Protein AF-A0A7V1LLY0-F1 (afdb_monomer)

Foldseek 3Di:
DCLLVVDPAFAEAEEFQDQDLPTHPPVSNVVQVVCVPPPPRYPGHDYLVCPPVPPGRHYDYDPVVVVVSVVVVVVVLVVVLVVVVVVQDDDPVCPVVCVVCVVVSVVVVVVPPLLQQLFPWDPPDPATDTHGDPPRDPSSPVNSVVVRVSCVVSVVNVVVVVVVVVVVVVPPPDD

Sequence (175 aa):
VSHVFESGHLKVGLLSNGSEPSKGNEMTVQAHKLLSRELPNFAGNVEGYDIFKGKTDIIVCDGFTGNILLKMAESVMHVILNQIRANIGKNIIKNFGAMLVKPAFRALKQSFNYEEYGGVPLLGVNGISIICHGKSSPLAIRNALKVAMQMKEKDVNKHIEQQLMIEEKINEPAS

Mean predicted aligned error: 8.66 Å

pLDDT: mean 82.64, std 13.19, range [48.34, 97.88]

Organism: Caldithrix abyssi (NCBI:txid187145)

Radius of gyration: 20.77 Å; Cα contacts (8 Å, |Δi|>4): 173; chains: 1; bounding box: 61×31×56 Å

Solvent-accessible surface area 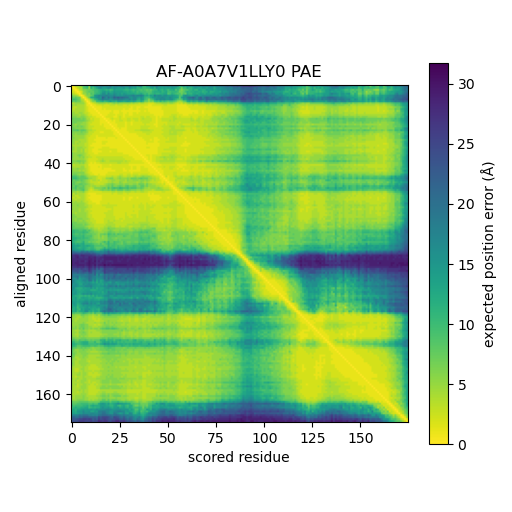(backbone atoms only — not comparable to full-atom values): 10228 Å² total; per-residue (Å²): 109,46,80,79,68,78,41,97,78,66,31,36,20,36,58,27,86,31,60,52,73,84,34,50,55,72,69,45,31,53,47,46,58,49,41,66,72,76,35,95,48,49,68,49,37,33,34,81,84,45,69,85,66,66,81,45,76,40,78,45,64,55,73,67,62,46,50,52,50,51,54,46,56,56,50,52,50,53,51,51,55,50,52,52,51,71,70,62,76,86,59,83,82,44,60,65,55,49,60,68,47,44,60,58,53,50,52,55,54,53,81,69,42,66,52,74,58,16,42,47,77,50,79,94,53,103,61,91,44,70,50,59,61,100,80,59,46,74,63,8,53,55,29,29,52,52,52,51,49,50,41,56,78,56,41,47,65,58,55,52,52,53,52,52,55,52,52,52,64,70,67,52,75,88,125

Secondary structure (DSSP, 8-state):
-HHHHT-S---EEEE-SSSSTT-S-HHHHHHHHHHHHH-TTEEEEE-TTTGGGTS-SEEE--HHHHHHHHHHHHHHHHHHHHHHHHHS-S-TTHHHHHHHHHHHHHHHHHHT-GGGT--EEE-SSSS-EEEPPTT--HHHHHHHHHHHHHHHHTTHHHHHHHHHHHHHHHHS---

InterPro domains:
  IPR003664 Fatty acid synthesis PlsX protein [PF02504] (4-158)
  IPR012281 Phospholipid biosynthesis protein, PlsX-like [MF_00019] (1-175)
  IPR012281 Phospholipid biosynthesis protein, PlsX-like [PTHR30100] (3-165)

Nearest PDB structures (foldseek):
  1u7n-assembly1_B  TM=9.130E-01  e=2.731E-11  Enterococcus faecalis
  6a1k-assembly1_B  TM=9.156E-01  e=1.869E-10  Bacillus subtilis subsp. subtilis str. 168
  1vi1-assembly2_B  TM=9.289E-01  e=4.425E-10  Bacillus subtilis
  1vi1-assembly1_A  TM=9.361E-01  e=1.366E-09  Bacillus subtilis

Structure (mmCIF, N/CA/C/O backbone):
data_AF-A0A7V1LLY0-F1
#
_entry.id   AF-A0A7V1LLY0-F1
#
loop_
_atom_site.group_PDB
_atom_site.id
_atom_site.type_symbol
_atom_site.label_atom_id
_atom_site.label_alt_id
_atom_site.label_comp_id
_atom_site.label_asym_id
_atom_site.label_entity_id
_atom_site.label_seq_id
_atom_site.pdbx_PDB_ins_code
_atom_site.Cartn_x
_atom_site.Cartn_y
_atom_site.Cartn_z
_atom_site.occupancy
_atom_site.B_iso_or_equiv
_atom_site.auth_seq_id
_atom_site.auth_comp_id
_atom_site.auth_asym_id
_atom_site.auth_atom_id
_atom_site.pdbx_PDB_model_num
ATOM 1 N N . VAL A 1 1 ? -9.082 -7.672 2.567 1.00 58.41 1 VAL A N 1
ATOM 2 C CA . VAL A 1 1 ? -7.831 -8.055 1.854 1.00 58.41 1 VAL A CA 1
ATOM 3 C C . VAL A 1 1 ? -7.528 -9.546 2.011 1.00 58.41 1 VAL A C 1
ATOM 5 O O . VAL A 1 1 ? -7.333 -10.205 1.000 1.00 58.41 1 VAL A O 1
ATOM 8 N N . SER A 1 2 ? -7.596 -10.108 3.223 1.00 62.16 2 SER A N 1
ATOM 9 C CA . SER A 1 2 ? -7.490 -11.559 3.496 1.00 62.16 2 SER A CA 1
ATOM 10 C C . SER A 1 2 ? -8.386 -12.433 2.606 1.00 62.16 2 SER A C 1
ATOM 12 O O . SER A 1 2 ? -7.914 -13.409 2.039 1.00 62.16 2 SER A O 1
ATOM 14 N N . HIS A 1 3 ? -9.645 -12.034 2.392 1.00 66.88 3 HIS A N 1
ATOM 15 C CA . HIS A 1 3 ? -10.577 -12.758 1.516 1.00 66.88 3 HIS A CA 1
ATOM 16 C C . HIS A 1 3 ? -10.094 -12.842 0.057 1.00 66.88 3 HIS A C 1
ATOM 18 O O . HIS A 1 3 ? -10.325 -13.845 -0.613 1.00 66.88 3 HIS A O 1
ATOM 24 N N . VAL A 1 4 ? -9.366 -11.828 -0.429 1.00 66.94 4 VAL A N 1
ATOM 25 C CA . VAL A 1 4 ? -8.824 -11.784 -1.798 1.00 66.94 4 VAL A CA 1
ATOM 26 C C . VAL A 1 4 ? -7.534 -12.592 -1.924 1.00 66.94 4 VAL A C 1
ATOM 28 O O . VAL A 1 4 ? -7.382 -13.309 -2.908 1.00 66.94 4 VAL A O 1
ATOM 31 N N . PHE A 1 5 ? -6.653 -12.528 -0.925 1.00 62.50 5 PHE A N 1
ATOM 32 C CA . PHE A 1 5 ? -5.316 -13.132 -0.976 1.00 62.50 5 PHE A CA 1
ATOM 33 C C . PHE A 1 5 ? -5.183 -14.479 -0.248 1.00 62.50 5 PHE A C 1
ATOM 35 O O . PHE A 1 5 ? -4.078 -15.004 -0.186 1.00 62.50 5 PHE A O 1
ATOM 42 N N . GLU A 1 6 ? -6.271 -15.034 0.302 1.00 62.25 6 GLU A N 1
ATOM 43 C CA . GLU A 1 6 ? -6.296 -16.358 0.963 1.00 62.25 6 GLU A CA 1
ATOM 44 C C . GLU A 1 6 ? -5.213 -16.526 2.045 1.00 62.25 6 GLU A C 1
ATOM 46 O O . GLU A 1 6 ? -4.710 -17.615 2.303 1.00 62.25 6 GLU A O 1
ATOM 51 N N . SER A 1 7 ? -4.864 -15.422 2.710 1.00 64.62 7 SER A N 1
ATOM 52 C CA . SER A 1 7 ? -3.875 -15.383 3.784 1.00 64.62 7 SER A CA 1
ATOM 53 C C . SER A 1 7 ? -4.539 -14.924 5.078 1.00 64.62 7 SER A C 1
ATOM 55 O O . SER A 1 7 ? -5.153 -13.853 5.133 1.00 64.62 7 SER A O 1
ATOM 57 N N . GLY A 1 8 ? -4.439 -15.765 6.111 1.00 61.56 8 GLY A N 1
ATOM 58 C CA . GLY A 1 8 ? -5.130 -15.585 7.390 1.00 61.56 8 GLY A CA 1
ATOM 59 C C . GLY A 1 8 ? -4.538 -14.502 8.297 1.00 61.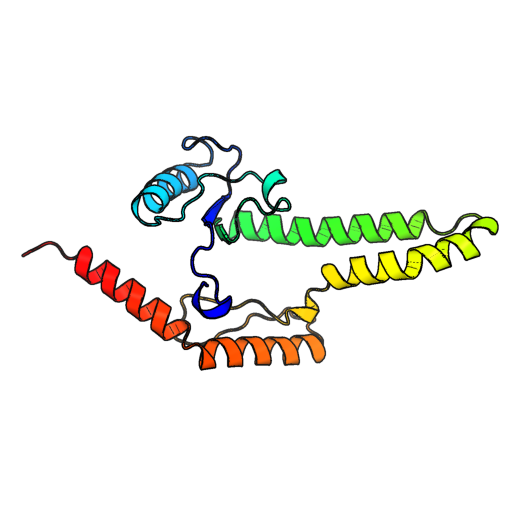56 8 GLY A C 1
ATOM 60 O O . GLY A 1 8 ? -5.228 -14.041 9.199 1.00 61.56 8 GLY A O 1
ATOM 61 N N . HIS A 1 9 ? -3.299 -14.055 8.060 1.00 75.56 9 HIS A N 1
ATOM 62 C CA . HIS A 1 9 ? -2.613 -13.090 8.929 1.00 75.56 9 HIS A CA 1
ATOM 63 C C . HIS A 1 9 ? -1.721 -12.128 8.134 1.00 75.56 9 HIS A C 1
ATOM 65 O O . HIS A 1 9 ? -0.499 -12.241 8.144 1.00 75.56 9 HIS A O 1
ATOM 71 N N . LEU A 1 10 ? -2.340 -11.165 7.449 1.00 88.44 10 LEU A N 1
ATOM 72 C CA . LEU A 1 10 ? -1.625 -10.076 6.773 1.00 88.44 10 LEU A CA 1
ATOM 73 C C . LEU A 1 10 ? -1.204 -9.014 7.793 1.00 88.44 10 LEU A C 1
ATOM 75 O O . LEU A 1 10 ? -2.054 -8.519 8.522 1.00 88.44 10 LEU A O 1
ATOM 79 N N . LYS A 1 11 ? 0.067 -8.631 7.853 1.00 92.19 11 LYS A N 1
ATOM 80 C CA . LYS A 1 11 ? 0.572 -7.577 8.743 1.00 92.19 11 LYS A CA 1
ATOM 81 C C . LYS A 1 11 ? 0.290 -6.195 8.165 1.00 92.19 11 LYS A C 1
ATOM 83 O O . LYS A 1 11 ? 0.615 -5.930 7.007 1.00 92.19 11 LYS A O 1
ATOM 88 N N . VAL A 1 12 ? -0.259 -5.306 8.989 1.00 94.50 12 VAL A N 1
ATOM 89 C CA . VAL A 1 12 ? -0.602 -3.931 8.599 1.00 94.50 12 VAL A CA 1
ATOM 90 C C . VAL A 1 12 ? 0.392 -2.957 9.220 1.00 94.50 12 VAL A C 1
ATOM 92 O O . VAL A 1 12 ? 0.541 -2.932 10.435 1.00 94.50 12 VAL A O 1
ATOM 95 N N . GLY A 1 13 ? 1.059 -2.146 8.408 1.00 95.75 13 GLY A N 1
ATOM 96 C CA . GLY A 1 13 ? 1.935 -1.062 8.850 1.00 95.75 13 GLY A CA 1
ATOM 97 C C . GLY A 1 13 ? 1.342 0.313 8.561 1.00 95.75 13 GLY A C 1
ATOM 98 O O . G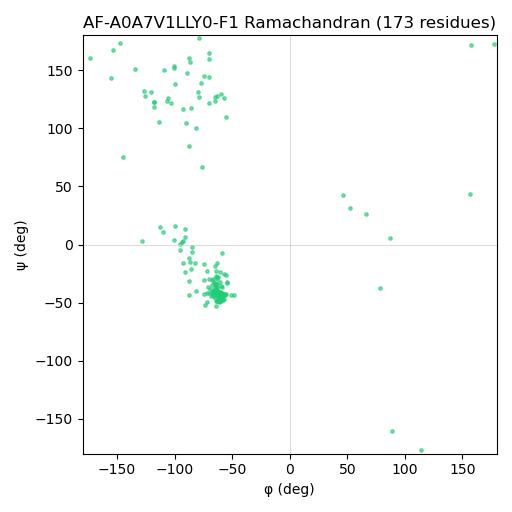LY A 1 13 ? 0.617 0.482 7.581 1.00 95.75 13 GLY A O 1
ATOM 99 N N . LEU A 1 14 ? 1.672 1.307 9.383 1.00 97.19 14 LEU A N 1
ATOM 100 C CA . LEU A 1 14 ? 1.324 2.711 9.148 1.00 97.19 14 LEU A CA 1
ATOM 101 C C . LEU A 1 14 ? 2.553 3.468 8.640 1.00 97.19 14 LEU A C 1
ATOM 103 O O . LEU A 1 14 ? 3.574 3.509 9.320 1.00 97.19 14 LEU A O 1
ATOM 107 N N . LEU A 1 15 ? 2.474 4.077 7.459 1.00 96.50 15 LEU A N 1
ATOM 108 C CA . LEU A 1 15 ? 3.586 4.844 6.903 1.00 96.50 15 LEU A CA 1
ATOM 109 C C . LEU A 1 15 ? 3.879 6.073 7.773 1.00 96.50 15 LEU A C 1
ATOM 111 O O . LEU A 1 15 ? 2.992 6.887 8.033 1.00 96.50 15 LEU A O 1
ATOM 115 N N . SER A 1 16 ? 5.135 6.220 8.187 1.00 96.19 16 SER A N 1
ATOM 116 C CA . SER A 1 16 ? 5.602 7.342 9.000 1.00 96.19 16 SER A CA 1
ATOM 117 C C . SER A 1 16 ? 7.054 7.707 8.668 1.00 96.19 16 SER A C 1
ATOM 119 O O . SER A 1 16 ? 7.730 7.034 7.889 1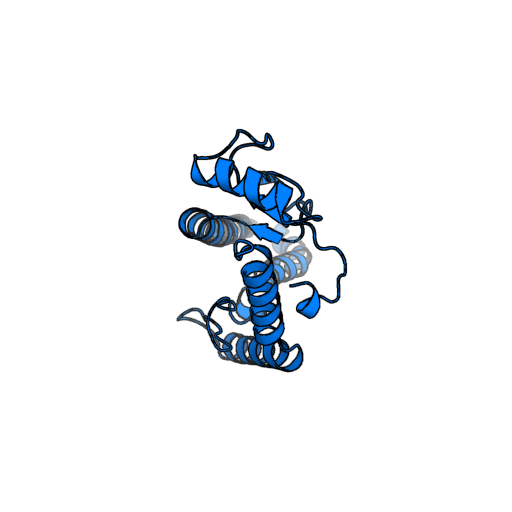.00 96.19 16 SER A O 1
ATOM 121 N N . ASN A 1 17 ? 7.543 8.799 9.255 1.00 94.25 17 ASN A N 1
ATOM 122 C CA . ASN A 1 17 ? 8.929 9.264 9.139 1.00 94.25 17 ASN A CA 1
ATOM 123 C C . ASN A 1 17 ? 9.857 8.709 10.239 1.00 94.25 17 ASN A C 1
ATOM 125 O O . ASN A 1 17 ? 10.949 9.237 10.440 1.00 94.25 17 ASN A O 1
ATOM 129 N N . GLY A 1 18 ? 9.402 7.698 10.977 1.00 94.00 18 GLY A N 1
ATOM 130 C CA . GLY A 1 18 ? 10.178 6.953 11.961 1.00 94.00 18 GLY A CA 1
ATOM 131 C C . GLY A 1 18 ? 9.370 5.772 12.495 1.00 94.00 18 GLY A C 1
ATOM 132 O O . GLY A 1 18 ? 8.146 5.736 12.352 1.00 94.00 18 GLY A O 1
ATOM 133 N N . SER A 1 19 ? 10.052 4.793 13.083 1.00 92.69 19 SER A N 1
ATOM 134 C CA . SER A 1 19 ? 9.430 3.552 13.569 1.00 92.69 19 SER A CA 1
ATOM 135 C C . SER A 1 19 ? 8.781 3.694 14.950 1.00 92.69 19 SER A C 1
ATOM 137 O O . SER A 1 19 ? 7.954 2.865 15.332 1.00 92.69 19 SER A O 1
ATOM 139 N N . GLU A 1 20 ? 9.099 4.751 15.700 1.00 96.25 20 GLU A N 1
ATOM 140 C CA . GLU A 1 20 ? 8.538 4.974 17.028 1.00 96.25 20 GLU A CA 1
ATOM 141 C C . GLU A 1 20 ? 7.067 5.445 16.962 1.00 96.25 20 GLU A C 1
ATOM 143 O O . GLU A 1 20 ? 6.719 6.239 16.083 1.00 96.25 20 GLU A O 1
ATOM 148 N N . PRO A 1 21 ? 6.198 5.049 17.918 1.00 95.69 21 PRO A N 1
ATOM 149 C CA . PRO A 1 21 ? 4.778 5.441 17.952 1.00 95.69 21 PRO A CA 1
ATOM 150 C C . PRO A 1 21 ? 4.504 6.951 17.942 1.00 95.69 21 PRO A C 1
ATOM 152 O O . PRO A 1 21 ? 3.437 7.392 17.524 1.00 95.69 21 PRO A O 1
ATOM 155 N N . SER A 1 22 ? 5.456 7.752 18.427 1.00 95.50 22 SER A N 1
ATOM 156 C CA . SER A 1 22 ? 5.360 9.214 18.501 1.00 95.50 22 SER A CA 1
ATOM 157 C C . SER A 1 22 ? 5.778 9.929 17.212 1.00 95.50 22 SER A C 1
ATOM 159 O O . SER A 1 22 ? 5.718 11.157 17.159 1.00 95.50 22 SER A O 1
ATOM 161 N N . LYS A 1 23 ? 6.225 9.195 16.186 1.00 96.62 23 LYS A N 1
ATOM 162 C CA . LYS A 1 23 ? 6.664 9.761 14.906 1.00 96.62 23 LYS A CA 1
ATOM 163 C C . LYS A 1 23 ? 5.514 9.897 13.921 1.00 96.62 23 LYS A C 1
ATOM 165 O O . LYS A 1 23 ? 4.615 9.059 13.857 1.00 96.62 23 LYS A O 1
ATOM 170 N N . GLY A 1 24 ? 5.621 10.927 13.094 1.00 94.00 24 GLY A N 1
ATOM 171 C CA . GLY A 1 24 ? 4.632 11.325 12.105 1.00 94.00 24 GLY A CA 1
ATOM 172 C C . GLY A 1 24 ? 4.031 12.685 12.440 1.00 94.00 24 GLY A C 1
ATOM 173 O O . GLY A 1 24 ? 4.443 13.359 13.385 1.00 94.00 24 GLY A O 1
ATOM 174 N N . ASN A 1 25 ? 3.064 13.107 11.632 1.00 95.12 25 ASN A N 1
ATOM 175 C CA . ASN A 1 25 ? 2.249 14.271 11.964 1.00 95.12 25 ASN A CA 1
ATOM 176 C C . ASN A 1 25 ? 1.168 13.879 12.991 1.00 95.12 25 ASN A C 1
ATOM 178 O O . ASN A 1 25 ? 1.043 12.713 13.373 1.00 95.12 25 ASN A O 1
ATOM 182 N N . GLU A 1 26 ? 0.368 14.848 13.432 1.00 96.50 26 GLU A N 1
ATOM 183 C CA . GLU A 1 26 ? -0.700 14.598 14.403 1.00 96.50 26 GLU A CA 1
ATOM 184 C C . GLU A 1 26 ? -1.672 13.500 13.940 1.00 96.50 26 GLU A C 1
ATOM 186 O O . GLU A 1 26 ? -1.989 12.600 14.715 1.00 96.50 26 GLU A O 1
ATOM 191 N N . MET A 1 27 ? -2.069 13.507 12.662 1.00 96.00 27 MET A N 1
ATOM 192 C CA . MET A 1 27 ? -2.931 12.472 12.085 1.00 96.00 27 MET A CA 1
ATOM 193 C C . MET A 1 27 ? -2.293 11.082 12.196 1.00 96.00 27 MET A C 1
ATOM 195 O O . MET A 1 27 ? -2.954 10.148 12.643 1.00 96.00 27 MET A O 1
ATOM 199 N N . THR A 1 28 ? -1.012 10.936 11.845 1.00 96.75 28 THR A N 1
ATOM 200 C CA . THR A 1 28 ? -0.279 9.667 11.945 1.00 96.75 28 THR A CA 1
ATOM 201 C C . THR A 1 28 ? -0.202 9.181 13.392 1.00 96.75 28 THR A C 1
ATOM 203 O O . THR A 1 28 ? -0.456 8.009 13.654 1.00 96.75 28 THR A O 1
ATOM 206 N N . VAL A 1 29 ? 0.091 10.066 14.350 1.00 97.31 29 VAL A N 1
ATOM 207 C CA . VAL A 1 29 ? 0.191 9.697 15.773 1.00 97.31 29 VAL A CA 1
ATOM 208 C C . VAL A 1 29 ? -1.165 9.252 16.332 1.00 97.31 29 VAL A C 1
ATOM 210 O O . VAL A 1 29 ? -1.230 8.281 17.087 1.00 97.31 29 VAL A O 1
ATOM 213 N N . GLN A 1 30 ? -2.263 9.915 15.959 1.00 97.44 30 GLN A N 1
ATOM 214 C CA . GLN A 1 30 ? -3.604 9.490 16.378 1.00 97.44 30 GLN A CA 1
ATOM 215 C C . GLN A 1 30 ? -4.028 8.185 15.692 1.00 97.44 30 GLN A C 1
ATOM 217 O O . GLN A 1 30 ? -4.536 7.281 16.357 1.00 97.44 30 GLN A O 1
ATOM 222 N N . ALA A 1 31 ? -3.751 8.041 14.393 1.00 97.31 31 ALA A N 1
ATOM 223 C CA . ALA A 1 31 ? -4.010 6.809 13.654 1.00 97.31 31 ALA A CA 1
ATOM 224 C C . ALA A 1 31 ? -3.233 5.628 14.245 1.00 97.31 31 ALA A C 1
ATOM 226 O O . ALA A 1 31 ? -3.802 4.555 14.404 1.00 97.31 31 ALA A O 1
ATOM 227 N N . HIS A 1 32 ? -1.974 5.821 14.652 1.00 97.88 32 HIS A N 1
ATOM 228 C CA . HIS A 1 32 ? -1.187 4.781 15.309 1.00 97.88 32 HIS A CA 1
ATOM 229 C C . HIS A 1 32 ? -1.885 4.258 16.569 1.00 97.88 32 HIS A C 1
ATOM 231 O O . HIS A 1 32 ? -1.996 3.046 16.747 1.00 97.88 32 HIS A O 1
ATOM 237 N N . LYS A 1 33 ? -2.388 5.156 17.428 1.00 97.06 33 LYS A N 1
ATOM 238 C CA . LYS A 1 33 ? -3.102 4.774 18.657 1.00 97.06 33 LYS A CA 1
ATOM 239 C C . LYS A 1 33 ? -4.364 3.973 18.349 1.00 97.06 33 LYS A C 1
ATOM 241 O O . LYS A 1 33 ? -4.599 2.954 18.992 1.00 97.06 33 LYS A O 1
ATOM 246 N N . LEU A 1 34 ? -5.146 4.420 17.365 1.00 95.81 34 LEU A N 1
ATOM 247 C CA . LEU A 1 34 ? -6.370 3.737 16.949 1.00 95.81 34 LEU A CA 1
ATOM 248 C C . LEU A 1 34 ? -6.059 2.350 16.372 1.00 95.81 34 LEU A C 1
ATOM 250 O O . LEU A 1 34 ? -6.581 1.354 16.854 1.00 95.81 34 LEU A O 1
ATOM 254 N N . LEU A 1 35 ? -5.151 2.265 15.398 1.00 95.94 35 LEU A N 1
ATOM 255 C CA . LEU A 1 35 ? -4.794 1.005 14.740 1.00 95.94 35 LEU A CA 1
ATOM 256 C C . LEU A 1 35 ? -4.171 0.003 15.719 1.00 95.94 35 LEU A C 1
ATOM 258 O O . LEU A 1 35 ? -4.471 -1.180 15.641 1.00 95.94 35 LEU A O 1
ATOM 262 N N . SER A 1 36 ? -3.375 0.470 16.685 1.00 95.62 36 SER A N 1
ATOM 263 C CA . SER A 1 36 ? -2.818 -0.387 17.745 1.00 95.62 36 SER A CA 1
ATOM 264 C C . SER A 1 36 ? -3.886 -1.011 18.642 1.00 95.62 36 SER A C 1
ATOM 266 O O . SER A 1 36 ? -3.649 -2.068 19.219 1.00 95.62 36 SER A O 1
ATOM 268 N N . ARG A 1 37 ? -5.041 -0.351 18.788 1.00 93.69 37 ARG A N 1
ATOM 269 C CA . ARG A 1 37 ? -6.160 -0.838 19.597 1.00 93.69 37 ARG A CA 1
ATOM 270 C C . ARG A 1 37 ? -7.093 -1.744 18.797 1.00 93.69 37 ARG A C 1
ATOM 272 O O . ARG A 1 37 ? -7.511 -2.773 19.313 1.00 93.69 37 ARG A O 1
ATOM 279 N N . GLU A 1 38 ? -7.411 -1.357 17.564 1.00 90.69 38 GLU A N 1
ATOM 280 C CA . GLU A 1 38 ? -8.454 -2.006 16.757 1.00 90.69 38 GLU A CA 1
ATOM 281 C C . GLU A 1 38 ? -7.932 -3.145 15.868 1.00 90.69 38 GLU A C 1
ATOM 283 O O . GLU A 1 38 ? -8.700 -4.026 15.488 1.00 90.69 38 GLU A O 1
ATOM 288 N N . LEU A 1 39 ? -6.641 -3.154 15.510 1.00 90.44 39 LEU A N 1
ATOM 289 C CA . LEU A 1 39 ? -6.074 -4.138 14.582 1.00 90.44 39 LEU A CA 1
ATOM 290 C C . LEU A 1 39 ? -5.071 -5.071 15.284 1.00 90.44 39 LEU A C 1
ATOM 292 O O . LEU A 1 39 ? -3.919 -4.690 15.498 1.00 90.44 39 LEU A O 1
ATOM 296 N N . PRO A 1 40 ? -5.438 -6.339 15.556 1.00 89.19 40 PRO A N 1
ATOM 297 C CA . PRO A 1 40 ? -4.548 -7.312 16.206 1.00 89.19 40 PRO A CA 1
ATOM 298 C C . PRO A 1 40 ? -3.250 -7.608 15.435 1.00 89.19 40 PRO A C 1
ATOM 300 O O . PRO A 1 40 ? -2.261 -8.063 15.999 1.00 89.19 40 PRO A O 1
ATOM 303 N N . ASN A 1 41 ? -3.265 -7.385 14.124 1.00 91.75 41 ASN A N 1
ATOM 304 C CA . ASN A 1 41 ? -2.171 -7.606 13.179 1.00 91.75 41 ASN A CA 1
ATOM 305 C C . ASN A 1 41 ? -1.412 -6.313 12.822 1.00 91.75 41 ASN A C 1
ATOM 307 O O . ASN A 1 41 ? -0.683 -6.284 11.822 1.00 91.75 41 ASN A O 1
ATOM 311 N N . PHE A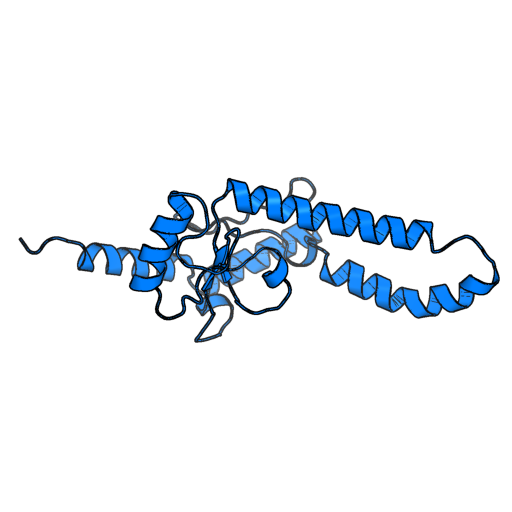 1 42 ? -1.587 -5.244 13.603 1.00 95.38 42 PHE A N 1
ATOM 312 C CA . PHE A 1 42 ? -0.849 -4.002 13.419 1.00 95.38 42 PHE A CA 1
ATOM 313 C C . PHE A 1 42 ? 0.628 -4.177 13.795 1.00 95.38 42 PHE A C 1
ATOM 315 O O . PHE A 1 42 ? 0.974 -4.546 14.913 1.00 95.38 42 PHE A O 1
ATOM 322 N N . ALA A 1 43 ? 1.513 -3.905 12.840 1.00 94.75 43 ALA A N 1
ATOM 323 C CA . ALA A 1 43 ? 2.960 -4.043 12.966 1.00 94.75 43 ALA A CA 1
ATOM 324 C C . ALA A 1 43 ? 3.661 -2.740 13.394 1.00 94.75 43 ALA A C 1
ATOM 326 O O . ALA A 1 43 ? 4.888 -2.713 13.489 1.00 94.75 43 ALA A O 1
ATOM 327 N N . GLY A 1 44 ? 2.904 -1.667 13.646 1.00 95.62 44 GLY A N 1
ATOM 328 C CA . GLY A 1 44 ? 3.441 -0.364 14.025 1.00 95.62 44 GLY A CA 1
ATOM 329 C C . GLY A 1 44 ? 3.766 0.538 12.834 1.00 95.62 44 GLY A C 1
ATOM 330 O O . GLY A 1 44 ? 3.250 0.369 11.723 1.00 95.62 44 GLY A O 1
ATOM 331 N N . ASN A 1 45 ? 4.613 1.534 13.091 1.00 96.69 45 ASN A N 1
ATOM 332 C CA . ASN A 1 45 ? 5.037 2.484 12.073 1.00 96.69 45 ASN A CA 1
ATOM 333 C C . ASN A 1 45 ? 6.085 1.862 11.141 1.00 96.69 45 ASN A C 1
ATOM 335 O O . ASN A 1 45 ? 7.002 1.167 11.579 1.00 96.69 45 ASN A O 1
ATOM 339 N N . VAL A 1 46 ? 5.956 2.150 9.849 1.00 95.06 46 VAL A N 1
ATOM 340 C CA . VAL A 1 46 ? 6.835 1.681 8.777 1.00 95.06 46 VAL A CA 1
ATOM 341 C C . VAL A 1 46 ? 7.436 2.890 8.077 1.00 95.06 46 VAL A C 1
ATOM 343 O O . VAL A 1 46 ? 6.723 3.815 7.693 1.00 95.06 46 VAL A O 1
ATOM 346 N N . GLU A 1 47 ? 8.752 2.881 7.891 1.00 93.19 47 GLU A N 1
ATOM 347 C CA . GLU A 1 47 ? 9.464 3.937 7.174 1.00 93.19 47 GLU A CA 1
ATOM 348 C C . GLU A 1 47 ? 9.517 3.668 5.665 1.00 93.19 47 GLU A C 1
ATOM 350 O O . GLU A 1 47 ? 9.412 2.528 5.207 1.00 93.19 47 GLU A O 1
ATOM 355 N N . GLY A 1 48 ? 9.774 4.714 4.872 1.00 86.00 48 GLY A N 1
ATOM 356 C CA . GLY A 1 48 ? 9.852 4.603 3.410 1.00 86.00 48 GLY A CA 1
ATOM 357 C C . GLY A 1 48 ? 10.846 3.544 2.905 1.00 86.00 48 GLY A C 1
ATOM 358 O O . GLY A 1 48 ? 10.611 2.891 1.892 1.00 86.00 48 GLY A O 1
ATOM 359 N N . TYR A 1 49 ? 11.938 3.320 3.638 1.00 82.81 49 TYR A N 1
ATOM 360 C CA . TYR A 1 49 ? 12.946 2.310 3.300 1.00 82.81 49 TYR A CA 1
ATOM 361 C C . TYR A 1 49 ? 12.477 0.861 3.530 1.00 82.81 49 TYR A C 1
ATOM 363 O O . TYR A 1 49 ? 12.996 -0.068 2.907 1.00 82.81 49 TYR A O 1
ATOM 371 N N . ASP A 1 50 ? 11.486 0.651 4.396 1.00 84.50 50 ASP A N 1
ATOM 372 C CA . ASP A 1 50 ? 10.960 -0.673 4.726 1.00 84.50 50 ASP A CA 1
ATOM 373 C C . ASP A 1 50 ? 9.861 -1.145 3.763 1.00 84.50 50 ASP A C 1
ATOM 375 O O . ASP A 1 50 ? 9.589 -2.346 3.702 1.00 84.50 50 ASP A O 1
ATOM 379 N N . ILE A 1 51 ? 9.300 -0.235 2.955 1.00 84.44 51 ILE A N 1
ATOM 380 C CA . ILE A 1 51 ? 8.232 -0.506 1.976 1.00 84.44 51 ILE A CA 1
ATOM 381 C C . ILE A 1 51 ? 8.583 -1.690 1.067 1.00 84.44 51 ILE A C 1
ATOM 383 O O . ILE A 1 51 ? 7.755 -2.561 0.819 1.00 84.44 51 ILE A O 1
ATOM 387 N N . PHE A 1 52 ? 9.828 -1.753 0.594 1.00 79.69 52 PHE A N 1
ATOM 388 C CA . PHE A 1 52 ? 10.274 -2.779 -0.356 1.00 79.69 52 PHE A CA 1
ATOM 389 C C . PHE A 1 52 ? 10.889 -4.017 0.309 1.00 79.69 52 PHE A C 1
ATOM 391 O O . PHE A 1 52 ? 11.363 -4.913 -0.386 1.00 79.69 52 PHE A O 1
ATOM 398 N N . LYS A 1 53 ? 10.915 -4.081 1.645 1.00 82.56 53 LYS A N 1
ATOM 399 C CA . LYS A 1 53 ? 11.559 -5.174 2.394 1.00 82.56 53 LYS A CA 1
ATOM 400 C C . LYS A 1 53 ? 10.610 -6.292 2.813 1.00 82.56 53 LYS A C 1
ATOM 402 O O . LYS A 1 53 ? 11.069 -7.266 3.402 1.00 82.56 53 LYS A O 1
ATOM 407 N N . GLY A 1 54 ? 9.309 -6.143 2.562 1.00 78.00 54 GLY A N 1
ATOM 408 C CA . GLY A 1 54 ? 8.305 -7.143 2.936 1.00 78.00 54 GLY A CA 1
ATOM 409 C C . GLY A 1 54 ? 8.133 -7.309 4.449 1.00 78.00 54 GLY A C 1
ATOM 410 O O . GLY A 1 54 ? 7.754 -8.380 4.910 1.00 78.00 54 GLY A O 1
ATOM 411 N N . LYS A 1 55 ? 8.434 -6.271 5.245 1.00 82.00 55 LYS A N 1
ATOM 412 C CA . LYS A 1 55 ? 8.196 -6.299 6.701 1.00 82.00 55 LYS A CA 1
ATOM 413 C C . LYS A 1 55 ? 6.701 -6.340 7.044 1.00 82.00 55 LYS A C 1
ATOM 415 O O . LYS A 1 55 ? 6.326 -6.899 8.075 1.00 82.00 55 LYS A O 1
ATOM 420 N N . THR A 1 56 ? 5.871 -5.755 6.185 1.00 90.12 56 THR A N 1
ATOM 421 C CA . THR A 1 56 ? 4.410 -5.713 6.289 1.00 90.12 56 THR A CA 1
ATOM 422 C C . THR A 1 56 ? 3.785 -6.043 4.941 1.00 90.12 56 THR A C 1
ATOM 424 O O . THR A 1 56 ? 4.371 -5.744 3.901 1.00 90.12 56 THR A O 1
ATOM 427 N N . ASP A 1 57 ? 2.585 -6.615 4.964 1.00 89.00 57 ASP A N 1
ATOM 428 C CA . ASP A 1 57 ? 1.840 -6.984 3.757 1.00 89.00 57 ASP A CA 1
ATOM 429 C C . ASP A 1 57 ? 0.977 -5.823 3.243 1.00 89.00 57 ASP A C 1
ATOM 431 O O . ASP A 1 57 ? 0.744 -5.684 2.044 1.00 89.00 57 ASP A O 1
ATOM 435 N N . ILE A 1 58 ? 0.497 -4.980 4.161 1.00 91.56 58 ILE A N 1
ATOM 436 C CA . ILE A 1 58 ? -0.345 -3.816 3.876 1.00 91.56 58 ILE A CA 1
ATOM 437 C C . ILE A 1 58 ? 0.306 -2.594 4.514 1.00 91.56 58 ILE A C 1
ATOM 439 O O . ILE A 1 58 ? 0.672 -2.634 5.686 1.00 91.56 58 ILE A O 1
ATOM 443 N N . ILE A 1 59 ? 0.422 -1.501 3.762 1.00 93.88 59 ILE A N 1
ATOM 444 C CA . ILE A 1 59 ? 0.904 -0.213 4.269 1.00 93.88 59 ILE A CA 1
ATOM 445 C C . ILE A 1 59 ? -0.216 0.810 4.116 1.00 93.88 59 ILE A C 1
ATOM 447 O O . ILE A 1 59 ? -0.721 1.029 3.016 1.00 93.88 59 ILE A O 1
ATOM 451 N N . VAL A 1 60 ? -0.604 1.426 5.228 1.00 95.19 60 VAL A N 1
ATOM 452 C CA . VAL A 1 60 ? -1.646 2.450 5.305 1.00 95.19 60 VAL A CA 1
ATOM 453 C C . VAL A 1 60 ? -0.990 3.825 5.352 1.00 95.19 60 VAL A C 1
ATOM 455 O O . VAL A 1 60 ? 0.015 4.022 6.030 1.00 95.19 60 VAL A O 1
ATOM 458 N N . CYS A 1 61 ? -1.551 4.784 4.628 1.00 95.50 61 CYS A N 1
ATOM 459 C CA . CYS A 1 61 ? -1.144 6.185 4.647 1.00 95.50 61 CYS A CA 1
ATOM 460 C C . CYS A 1 61 ? -2.332 7.068 4.253 1.00 95.50 61 CYS A C 1
ATOM 462 O O . CYS A 1 61 ? -3.341 6.567 3.753 1.00 95.50 61 CYS A O 1
ATOM 464 N N . ASP A 1 62 ? -2.219 8.377 4.468 1.00 95.19 62 ASP A N 1
ATOM 465 C CA . ASP A 1 62 ? -3.176 9.323 3.907 1.00 95.19 62 ASP A CA 1
ATOM 466 C C . ASP A 1 62 ? -3.019 9.434 2.377 1.00 95.19 62 ASP A C 1
ATOM 468 O O . ASP A 1 62 ? -1.974 9.116 1.798 1.00 95.19 62 ASP A O 1
ATOM 472 N N . GLY A 1 63 ? -4.068 9.919 1.708 1.00 92.94 63 GLY A N 1
ATOM 473 C CA . GLY A 1 63 ? -4.102 9.993 0.247 1.00 92.94 63 GLY A CA 1
ATOM 474 C C . GLY A 1 63 ? -3.057 10.932 -0.364 1.00 92.94 63 GLY A C 1
ATOM 475 O O . GLY A 1 63 ? -2.626 10.700 -1.494 1.00 92.94 63 GLY A O 1
ATOM 476 N N . PHE A 1 64 ? -2.616 11.969 0.354 1.00 94.06 64 PHE A N 1
ATOM 477 C CA . PHE A 1 64 ? -1.591 12.886 -0.142 1.00 94.06 64 PHE A CA 1
ATOM 478 C C . PHE A 1 64 ? -0.216 12.214 -0.116 1.00 94.06 64 PHE A C 1
ATOM 480 O O . PHE A 1 64 ? 0.449 12.140 -1.155 1.00 94.06 64 PHE A O 1
ATOM 487 N N . THR A 1 65 ? 0.170 11.648 1.029 1.00 93.94 65 THR A N 1
ATOM 488 C CA . THR A 1 65 ? 1.436 10.919 1.184 1.00 93.94 65 THR A CA 1
ATOM 489 C C . THR A 1 65 ? 1.498 9.715 0.243 1.00 93.94 65 THR A C 1
ATOM 491 O O . THR A 1 65 ? 2.491 9.540 -0.466 1.00 93.94 65 THR A O 1
ATOM 494 N N . GLY A 1 66 ? 0.424 8.921 0.165 1.00 91.94 66 GLY A N 1
ATOM 495 C CA . GLY A 1 66 ? 0.351 7.751 -0.712 1.00 91.94 66 GLY A CA 1
ATOM 496 C C . GLY A 1 66 ? 0.493 8.099 -2.193 1.00 91.94 66 GLY A C 1
ATOM 497 O O . GLY A 1 66 ? 1.224 7.428 -2.920 1.00 91.94 66 GLY A O 1
ATOM 498 N N . ASN A 1 67 ? -0.135 9.187 -2.644 1.00 90.81 67 ASN A N 1
ATOM 499 C CA . ASN A 1 67 ? -0.036 9.641 -4.032 1.00 90.81 67 ASN A CA 1
ATOM 500 C C . ASN A 1 67 ? 1.379 10.125 -4.389 1.00 90.81 67 ASN A C 1
ATOM 502 O O . ASN A 1 67 ? 1.877 9.825 -5.475 1.00 90.81 67 ASN A O 1
ATOM 506 N N . ILE A 1 68 ? 2.045 10.851 -3.483 1.00 92.50 68 ILE A N 1
ATOM 507 C CA . ILE A 1 68 ? 3.446 11.255 -3.674 1.00 92.50 68 ILE A CA 1
ATOM 508 C C . ILE A 1 68 ? 4.342 10.022 -3.762 1.00 92.50 68 ILE A C 1
ATOM 510 O O . ILE A 1 68 ? 5.139 9.912 -4.694 1.00 92.50 68 ILE A O 1
ATOM 514 N N . LEU A 1 69 ? 4.188 9.086 -2.824 1.00 90.50 69 LEU A N 1
ATOM 515 C CA . LEU A 1 69 ? 4.971 7.857 -2.773 1.00 90.50 69 LEU A CA 1
ATOM 516 C C . LEU A 1 69 ? 4.804 7.020 -4.048 1.00 90.50 69 LEU A C 1
ATOM 518 O O . LEU A 1 69 ? 5.800 6.585 -4.627 1.00 90.50 69 LEU A O 1
ATOM 522 N N . LEU A 1 70 ? 3.566 6.830 -4.513 1.00 86.06 70 LEU A N 1
ATOM 523 C CA . LEU A 1 70 ? 3.273 6.061 -5.722 1.00 86.06 70 LEU A CA 1
ATOM 524 C C . LEU A 1 70 ? 3.930 6.695 -6.956 1.00 86.06 70 LEU A C 1
ATOM 526 O O . LEU A 1 70 ? 4.674 6.030 -7.675 1.00 86.06 70 LEU A O 1
ATOM 530 N N . LYS A 1 71 ? 3.747 8.006 -7.150 1.00 85.81 71 LYS A N 1
ATOM 531 C CA . LYS A 1 71 ? 4.354 8.738 -8.274 1.00 85.81 71 LYS A CA 1
ATOM 532 C C . LYS A 1 71 ? 5.876 8.765 -8.209 1.00 85.81 71 LYS A C 1
ATOM 534 O O . LYS A 1 71 ? 6.540 8.745 -9.248 1.00 85.81 71 LYS A O 1
ATOM 539 N N . MET A 1 72 ? 6.445 8.814 -7.006 1.00 87.94 72 MET A N 1
ATOM 540 C CA . MET A 1 72 ? 7.884 8.691 -6.809 1.00 87.94 72 MET A CA 1
ATOM 541 C C . MET A 1 72 ? 8.367 7.305 -7.244 1.00 87.94 72 MET A C 1
ATOM 543 O O . MET A 1 72 ? 9.321 7.227 -8.015 1.00 87.94 72 MET A O 1
ATOM 547 N N . ALA A 1 73 ? 7.709 6.227 -6.805 1.00 83.12 73 ALA A N 1
ATOM 548 C CA . ALA A 1 73 ? 8.065 4.860 -7.182 1.00 83.12 73 ALA A CA 1
ATOM 549 C C . ALA A 1 73 ? 8.015 4.655 -8.709 1.00 83.12 73 ALA A C 1
ATOM 551 O O . ALA A 1 73 ? 8.963 4.129 -9.297 1.00 83.12 73 ALA A O 1
ATOM 552 N N . GLU A 1 74 ? 6.965 5.158 -9.363 1.00 77.75 74 GLU A N 1
ATOM 553 C CA . GLU A 1 74 ? 6.835 5.164 -10.826 1.00 77.75 74 GLU A CA 1
ATOM 554 C C . GLU A 1 74 ? 7.979 5.946 -11.499 1.00 77.75 74 GLU A C 1
ATOM 556 O O . GLU A 1 74 ? 8.645 5.449 -12.413 1.00 77.75 74 GLU A O 1
ATOM 561 N N . SER A 1 75 ? 8.263 7.161 -11.021 1.00 82.44 75 SER A N 1
ATOM 562 C CA . SER A 1 75 ? 9.286 8.043 -11.602 1.00 82.44 75 SER A CA 1
ATOM 563 C C . SER A 1 75 ? 10.702 7.487 -11.447 1.00 82.44 75 SER A C 1
ATOM 565 O O . SER A 1 75 ? 11.483 7.495 -12.401 1.00 82.44 75 SER A O 1
ATOM 567 N N . VAL A 1 76 ? 11.040 6.966 -10.264 1.00 84.44 76 VAL A N 1
ATOM 568 C CA . VAL A 1 76 ? 12.355 6.372 -9.977 1.00 84.44 76 VAL A CA 1
ATOM 569 C C . VAL A 1 76 ? 12.615 5.183 -10.897 1.00 84.44 76 VAL A C 1
ATOM 571 O O . VAL A 1 76 ? 13.712 5.063 -11.445 1.00 84.44 76 VAL A O 1
ATOM 574 N N . MET A 1 77 ? 11.603 4.348 -11.148 1.00 76.12 77 MET A N 1
ATOM 575 C CA . MET A 1 77 ? 11.727 3.231 -12.082 1.00 76.12 77 MET A CA 1
ATOM 576 C C . MET A 1 77 ? 12.065 3.707 -13.498 1.00 76.12 77 MET A C 1
ATOM 578 O O . MET A 1 77 ? 12.983 3.184 -14.135 1.00 76.12 77 MET A O 1
ATOM 582 N N . HIS A 1 78 ? 11.378 4.744 -13.985 1.00 78.12 78 HIS A N 1
ATOM 583 C CA . HIS A 1 78 ? 11.685 5.341 -15.283 1.00 78.12 78 HIS A CA 1
ATOM 584 C C . HIS A 1 78 ? 13.124 5.868 -15.356 1.00 78.12 78 HIS A C 1
ATOM 586 O O . HIS A 1 78 ? 13.812 5.607 -16.346 1.00 78.12 78 HIS A O 1
ATOM 592 N N . VAL A 1 79 ? 13.602 6.552 -14.311 1.00 83.12 79 VAL A N 1
ATOM 593 C CA . VAL A 1 79 ? 14.980 7.063 -14.239 1.00 83.12 79 VAL A CA 1
ATOM 594 C C . VAL A 1 79 ? 15.996 5.920 -14.269 1.00 83.12 79 VAL A C 1
ATOM 596 O O . VAL A 1 79 ? 16.917 5.957 -15.086 1.00 83.12 79 VAL A O 1
ATOM 599 N N . ILE A 1 80 ? 15.812 4.876 -13.455 1.00 81.38 80 ILE A N 1
ATOM 600 C CA . ILE A 1 80 ? 16.718 3.717 -13.404 1.00 81.38 80 ILE A CA 1
ATOM 601 C C . ILE A 1 80 ? 16.778 3.015 -14.765 1.00 81.38 80 ILE A C 1
ATOM 603 O O . ILE A 1 80 ? 17.866 2.774 -15.291 1.00 81.38 80 ILE A O 1
ATOM 607 N N . LEU A 1 81 ? 15.626 2.725 -15.379 1.00 75.94 81 LEU A N 1
ATOM 608 C CA . LEU A 1 81 ? 15.574 2.055 -16.682 1.00 75.94 81 LEU A CA 1
ATOM 609 C C . LEU A 1 81 ? 16.224 2.899 -17.786 1.00 75.94 81 LEU A C 1
ATOM 611 O O . LEU A 1 81 ? 16.920 2.350 -18.643 1.00 75.94 81 LEU A O 1
ATOM 615 N N . ASN A 1 82 ? 16.021 4.218 -17.770 1.00 79.50 82 ASN A N 1
ATOM 616 C CA . ASN A 1 82 ? 16.647 5.127 -18.727 1.00 79.50 82 ASN A CA 1
ATOM 617 C C . ASN A 1 82 ? 18.162 5.204 -18.520 1.00 79.50 82 ASN 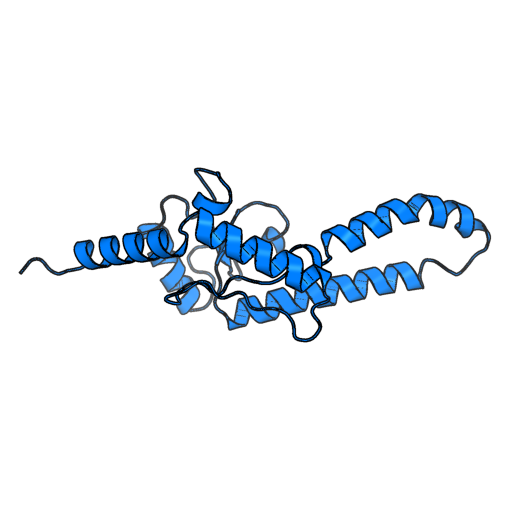A C 1
ATOM 619 O O . ASN A 1 82 ? 18.907 5.137 -19.496 1.00 79.50 82 ASN A O 1
ATOM 623 N N . GLN A 1 83 ? 18.625 5.257 -17.271 1.00 79.12 83 GLN A N 1
ATOM 624 C CA . GLN A 1 83 ? 20.049 5.300 -16.955 1.00 79.12 83 GLN A CA 1
ATOM 625 C C . GLN A 1 83 ? 20.754 3.995 -17.332 1.00 79.12 83 GLN A C 1
ATOM 627 O O . GLN A 1 83 ? 21.852 4.023 -17.890 1.00 79.12 83 GLN A O 1
ATOM 632 N N . ILE A 1 84 ? 20.114 2.843 -17.109 1.00 75.06 84 ILE A N 1
ATOM 633 C CA . ILE A 1 84 ? 20.627 1.552 -17.576 1.00 75.06 84 ILE A CA 1
ATOM 634 C C . ILE A 1 84 ? 20.747 1.560 -19.105 1.00 75.06 84 ILE A C 1
ATOM 636 O O . ILE A 1 84 ? 21.811 1.236 -19.628 1.00 75.06 84 ILE A O 1
ATOM 640 N N . ARG A 1 85 ? 19.712 2.000 -19.836 1.00 70.25 85 ARG A N 1
ATOM 641 C CA . ARG A 1 85 ? 19.771 2.104 -21.306 1.00 70.25 85 ARG A CA 1
ATOM 642 C C . ARG A 1 85 ? 20.863 3.056 -21.789 1.00 70.25 85 ARG A C 1
ATOM 644 O O . ARG A 1 85 ? 21.575 2.707 -22.717 1.00 70.25 85 ARG A O 1
ATOM 651 N N . ALA A 1 86 ? 21.035 4.212 -21.152 1.00 71.62 86 ALA A N 1
ATOM 652 C CA . ALA A 1 86 ? 22.064 5.183 -21.525 1.00 71.62 86 ALA A CA 1
ATOM 653 C C . ALA A 1 86 ? 23.497 4.637 -21.345 1.00 71.62 86 ALA A C 1
ATOM 655 O O . ALA A 1 86 ? 24.409 5.019 -22.079 1.00 71.62 86 ALA A O 1
ATOM 656 N N . ASN A 1 87 ? 23.700 3.722 -20.391 1.00 66.69 87 ASN A N 1
ATOM 657 C CA . ASN A 1 87 ? 24.995 3.087 -20.120 1.00 66.69 87 ASN A CA 1
ATOM 658 C C . ASN A 1 87 ? 25.200 1.753 -20.875 1.00 66.69 87 ASN A C 1
ATOM 660 O O . ASN A 1 87 ? 26.336 1.275 -21.028 1.00 66.69 87 ASN A O 1
ATOM 664 N N . ILE A 1 88 ? 24.120 1.163 -21.399 1.00 63.22 88 ILE A N 1
ATOM 665 C CA . ILE A 1 88 ? 24.139 0.068 -22.374 1.00 63.22 88 ILE A CA 1
ATOM 666 C C . ILE A 1 88 ? 24.215 0.687 -23.778 1.00 63.22 88 ILE A C 1
ATOM 668 O O . ILE A 1 88 ? 23.203 0.875 -24.441 1.00 63.22 88 ILE A O 1
ATOM 672 N N . GLY A 1 89 ? 25.422 1.018 -24.250 1.00 59.38 89 GLY A N 1
ATOM 673 C CA . GLY A 1 89 ? 25.576 1.473 -25.642 1.00 59.38 89 GLY A CA 1
ATOM 674 C C . GLY A 1 89 ? 26.790 2.332 -25.984 1.00 59.38 89 GLY A C 1
ATOM 675 O O . GLY A 1 89 ? 26.634 3.301 -26.716 1.00 59.38 89 GLY A O 1
ATOM 676 N N . LYS A 1 90 ? 27.997 2.009 -25.496 1.00 56.69 90 LYS A N 1
ATOM 677 C CA . LYS A 1 90 ? 29.217 2.742 -25.908 1.00 56.69 90 LYS A CA 1
ATOM 678 C C . LYS A 1 90 ? 30.398 1.892 -26.399 1.00 56.69 90 LYS A C 1
ATOM 680 O O . LYS A 1 90 ? 31.425 2.477 -26.689 1.00 56.69 90 LYS A O 1
ATOM 685 N N . ASN A 1 91 ? 30.295 0.560 -26.513 1.00 53.81 91 ASN A N 1
ATOM 686 C CA . ASN A 1 91 ? 31.383 -0.264 -27.077 1.00 53.81 91 ASN A CA 1
ATOM 687 C C . ASN A 1 91 ? 30.902 -1.601 -27.669 1.00 53.81 91 ASN A C 1
ATOM 689 O O . ASN A 1 91 ? 30.039 -2.265 -27.098 1.00 53.81 91 ASN A O 1
ATOM 693 N N . ILE A 1 92 ? 31.531 -2.019 -28.774 1.00 52.34 92 ILE A N 1
ATOM 694 C CA . ILE A 1 92 ? 31.207 -3.204 -29.599 1.00 52.34 92 ILE A CA 1
ATOM 695 C C . ILE A 1 92 ? 31.357 -4.534 -28.822 1.00 52.34 92 ILE A C 1
ATOM 697 O O . ILE A 1 92 ? 30.596 -5.473 -29.046 1.00 52.34 92 ILE A O 1
ATOM 701 N N . ILE A 1 93 ? 32.237 -4.584 -27.813 1.00 55.28 93 ILE A N 1
ATOM 702 C CA . ILE A 1 93 ? 32.434 -5.740 -26.910 1.00 55.28 93 ILE A CA 1
ATOM 703 C C . ILE A 1 93 ? 31.179 -6.035 -2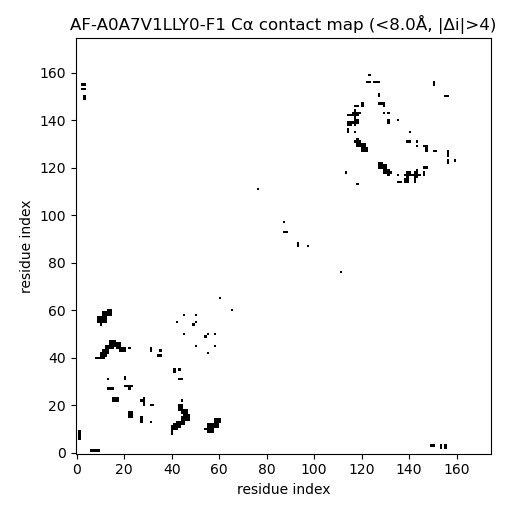6.050 1.00 55.28 93 ILE A C 1
ATOM 705 O O . ILE A 1 93 ? 30.995 -7.147 -25.559 1.00 55.28 93 ILE A O 1
ATOM 709 N N . LYS A 1 94 ? 30.252 -5.074 -25.898 1.00 54.88 94 LYS A N 1
ATOM 710 C CA . LYS A 1 94 ? 29.041 -5.231 -25.074 1.00 54.88 94 LYS A CA 1
ATOM 711 C C . LYS A 1 94 ? 27.852 -5.893 -25.781 1.00 54.88 94 LYS A C 1
ATOM 713 O O . LYS A 1 94 ? 26.893 -6.190 -25.084 1.00 54.88 94 LYS A O 1
ATOM 718 N N . ASN A 1 9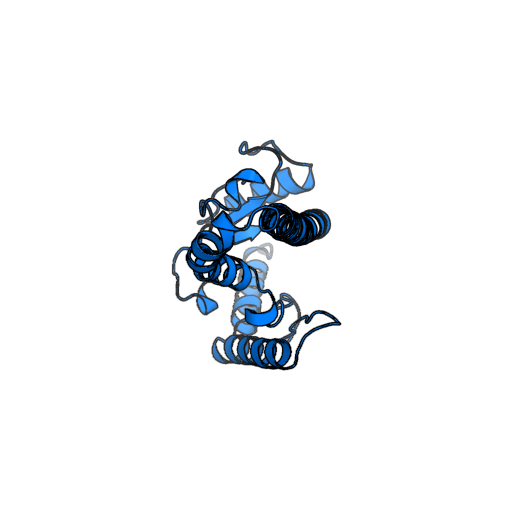5 ? 27.867 -6.179 -27.088 1.00 55.88 95 ASN A N 1
ATOM 719 C CA . ASN A 1 95 ? 26.694 -6.780 -27.758 1.00 55.88 95 ASN A CA 1
ATOM 720 C C . ASN A 1 95 ? 26.377 -8.209 -27.274 1.00 55.88 95 ASN A C 1
ATOM 722 O O . ASN A 1 95 ? 25.206 -8.561 -27.138 1.00 55.88 95 ASN A O 1
ATOM 726 N N . PHE A 1 96 ? 27.397 -8.996 -26.918 1.00 59.59 96 PHE A N 1
ATOM 727 C CA . PHE A 1 96 ? 27.201 -10.318 -26.310 1.00 59.59 96 PHE A CA 1
ATOM 728 C C . PHE A 1 96 ? 26.755 -10.202 -24.841 1.00 59.59 96 PHE A C 1
ATOM 730 O O . PHE A 1 96 ? 25.802 -10.851 -24.417 1.00 59.59 96 PHE A O 1
ATOM 737 N N . GLY A 1 97 ? 27.370 -9.289 -24.077 1.00 64.44 97 GLY A N 1
ATOM 738 C CA . GLY A 1 97 ? 26.985 -9.012 -22.689 1.00 64.44 97 GLY A CA 1
ATOM 739 C C . GLY A 1 97 ? 25.561 -8.459 -22.559 1.00 64.44 97 GLY A C 1
ATOM 740 O O . GLY A 1 97 ? 24.802 -8.910 -21.710 1.00 64.44 97 GLY A O 1
ATOM 741 N N . ALA A 1 98 ? 25.159 -7.546 -23.445 1.00 64.50 98 ALA A N 1
ATOM 742 C CA . ALA A 1 98 ? 23.813 -6.985 -23.512 1.00 64.50 98 ALA A CA 1
ATOM 743 C C . ALA A 1 98 ? 22.765 -8.053 -23.848 1.00 64.50 98 ALA A C 1
ATOM 745 O O . ALA A 1 98 ? 21.667 -8.014 -23.298 1.00 64.50 98 ALA A O 1
ATOM 746 N N . MET A 1 99 ? 23.098 -9.029 -24.699 1.00 66.81 99 MET A N 1
ATOM 747 C CA . MET A 1 99 ? 22.224 -10.169 -24.982 1.00 66.81 99 MET A CA 1
ATOM 748 C C . MET A 1 99 ? 22.016 -11.056 -23.744 1.00 66.81 99 MET A C 1
ATOM 750 O O . MET A 1 99 ? 20.892 -11.501 -23.521 1.00 66.81 99 MET A O 1
ATOM 754 N N . LEU A 1 100 ? 23.042 -11.234 -22.903 1.00 69.06 100 LEU A N 1
ATOM 755 C CA . LEU A 1 100 ? 22.950 -11.995 -21.650 1.00 69.06 100 LEU A CA 1
ATOM 756 C C . LEU A 1 100 ? 22.130 -11.282 -20.562 1.00 69.06 100 LEU A C 1
ATOM 758 O O . LEU A 1 100 ? 21.390 -11.941 -19.838 1.00 69.06 100 LEU A O 1
ATOM 762 N N . VAL A 1 101 ? 22.201 -9.948 -20.455 1.00 71.06 101 VAL A N 1
ATOM 763 C CA . VAL A 1 101 ? 21.393 -9.187 -19.473 1.00 71.06 101 VAL A CA 1
ATOM 764 C C . VAL A 1 101 ? 20.000 -8.795 -19.976 1.00 71.06 101 VAL A C 1
ATOM 766 O O . VAL A 1 101 ? 19.148 -8.396 -19.181 1.00 71.06 101 VAL A O 1
ATOM 769 N N . LYS A 1 102 ? 19.715 -8.933 -21.277 1.00 72.62 102 LYS A N 1
ATOM 770 C CA . LYS A 1 102 ? 18.406 -8.607 -21.869 1.00 72.62 102 LYS A CA 1
ATOM 771 C C . LYS A 1 102 ? 17.230 -9.360 -21.218 1.00 72.62 102 LYS A C 1
ATOM 773 O O . LYS A 1 102 ? 16.214 -8.705 -20.975 1.00 72.62 102 LYS A O 1
ATOM 778 N N . PRO A 1 103 ? 17.316 -10.669 -20.898 1.00 74.44 103 PRO A N 1
ATOM 779 C CA . PRO A 1 103 ? 16.258 -11.378 -20.176 1.00 74.44 103 PRO A CA 1
ATOM 780 C C . PRO A 1 103 ? 16.028 -10.816 -18.770 1.00 74.44 103 PRO A C 1
ATOM 782 O O . PRO A 1 103 ? 14.883 -10.569 -18.406 1.00 74.44 103 PRO A O 1
ATOM 785 N N . ALA A 1 104 ? 17.100 -10.526 -18.022 1.00 71.38 104 ALA A N 1
ATOM 786 C CA . ALA A 1 104 ? 17.010 -9.936 -16.685 1.00 71.38 104 ALA A CA 1
ATOM 787 C C . ALA A 1 104 ? 16.372 -8.538 -16.724 1.00 71.38 104 ALA A C 1
ATOM 789 O O . ALA A 1 104 ? 15.488 -8.229 -15.930 1.00 71.38 104 ALA A O 1
ATOM 790 N N . PHE A 1 105 ? 16.739 -7.711 -17.706 1.00 71.19 105 PHE A N 1
ATOM 791 C CA . PHE A 1 105 ? 16.136 -6.391 -17.898 1.00 71.19 105 PHE A CA 1
ATOM 792 C C . PHE A 1 105 ? 14.663 -6.473 -18.325 1.00 71.19 105 PHE A C 1
ATOM 794 O O . PHE A 1 105 ? 13.851 -5.634 -17.936 1.00 71.19 105 PHE A O 1
ATOM 801 N N . ARG A 1 106 ? 14.296 -7.490 -19.118 1.00 74.44 106 ARG A N 1
ATOM 802 C CA . ARG A 1 106 ? 12.903 -7.746 -19.502 1.00 74.44 106 ARG A CA 1
ATOM 803 C C . ARG A 1 106 ? 12.070 -8.192 -18.302 1.00 74.44 106 ARG A C 1
ATOM 805 O O . ARG A 1 106 ? 10.984 -7.655 -18.128 1.00 74.44 106 ARG A O 1
ATOM 812 N N . ALA A 1 107 ? 12.596 -9.098 -17.479 1.00 71.12 107 ALA A N 1
ATOM 813 C CA . ALA A 1 107 ? 11.958 -9.540 -16.241 1.00 71.12 107 ALA A CA 1
ATOM 814 C C . ALA A 1 107 ? 11.768 -8.373 -15.261 1.00 71.12 107 ALA A C 1
ATOM 816 O O . ALA A 1 107 ? 10.668 -8.181 -14.757 1.00 71.12 107 ALA A O 1
ATOM 817 N N . LEU A 1 108 ? 12.792 -7.527 -15.092 1.00 70.00 108 LEU A N 1
ATOM 818 C CA . LEU A 1 108 ? 12.704 -6.317 -14.273 1.00 70.00 108 LEU A CA 1
ATOM 819 C C . LEU A 1 108 ? 11.635 -5.357 -14.804 1.00 70.00 108 LEU A C 1
ATOM 821 O O . LEU A 1 108 ? 10.787 -4.888 -14.062 1.00 70.00 108 LEU A O 1
ATOM 825 N N . LYS A 1 109 ? 11.621 -5.076 -16.112 1.00 69.62 109 LYS A N 1
ATOM 826 C CA . LYS A 1 109 ? 10.584 -4.217 -16.700 1.00 69.62 109 LYS A CA 1
ATOM 827 C C . LYS A 1 109 ? 9.180 -4.800 -16.490 1.00 69.62 109 LYS A C 1
ATOM 829 O O . LYS A 1 109 ? 8.235 -4.038 -16.320 1.00 69.62 109 LYS A O 1
ATOM 834 N N . GLN A 1 110 ? 9.051 -6.125 -16.529 1.00 70.44 110 GLN A N 1
ATOM 835 C CA . GLN A 1 110 ? 7.778 -6.810 -16.353 1.00 70.44 110 GLN A CA 1
ATOM 836 C C . GLN A 1 110 ? 7.282 -6.744 -14.904 1.00 70.44 110 GLN A C 1
ATOM 838 O O . GLN A 1 110 ? 6.124 -6.407 -14.699 1.00 70.44 110 GLN A O 1
ATOM 843 N N . SER A 1 111 ? 8.157 -6.920 -13.906 1.00 66.06 111 SER A N 1
ATOM 844 C CA . SER A 1 111 ? 7.784 -6.810 -12.486 1.00 66.06 111 SER A CA 1
ATOM 845 C C . SER A 1 111 ? 7.294 -5.417 -12.069 1.00 66.06 111 SER A C 1
ATOM 847 O O . SER A 1 111 ? 6.683 -5.276 -11.017 1.00 66.06 111 SER A O 1
ATOM 849 N N . PHE A 1 112 ? 7.552 -4.389 -12.884 1.00 64.88 112 PHE A N 1
ATOM 850 C CA . PHE A 1 112 ? 7.069 -3.018 -12.676 1.00 64.88 112 PHE A CA 1
ATOM 851 C C . PHE A 1 112 ? 6.003 -2.589 -13.694 1.00 64.88 112 PHE A C 1
ATOM 853 O O . PHE A 1 112 ? 5.679 -1.404 -13.791 1.00 64.88 112 PHE A O 1
ATOM 860 N N . ASN A 1 113 ? 5.465 -3.519 -14.487 1.00 66.00 113 ASN A N 1
ATOM 861 C CA . ASN A 1 113 ? 4.440 -3.194 -15.466 1.00 66.00 113 ASN A CA 1
ATOM 862 C C . ASN A 1 113 ? 3.058 -3.109 -14.804 1.00 66.00 113 ASN A C 1
ATOM 864 O O . ASN A 1 113 ? 2.384 -4.115 -14.594 1.00 66.00 113 ASN A O 1
ATOM 868 N N . TYR A 1 114 ? 2.610 -1.882 -14.540 1.00 58.72 114 TYR A N 1
ATOM 869 C CA . TYR A 1 114 ? 1.286 -1.587 -13.984 1.00 58.72 114 TYR A CA 1
ATOM 870 C C . TYR A 1 114 ? 0.123 -2.143 -14.831 1.00 58.72 114 TYR A C 1
ATOM 872 O O . TYR A 1 114 ? -0.946 -2.431 -14.293 1.00 58.72 114 TYR A O 1
ATOM 880 N N . GLU A 1 115 ? 0.318 -2.351 -16.143 1.00 61.12 115 GLU A N 1
ATOM 881 C CA . GLU A 1 115 ? -0.711 -2.933 -17.017 1.00 61.12 115 GLU A CA 1
ATOM 882 C C . GLU A 1 115 ? -1.071 -4.379 -16.630 1.00 61.12 115 GLU A C 1
ATOM 884 O O . GLU A 1 115 ? -2.173 -4.844 -16.937 1.00 61.12 115 GLU A O 1
ATOM 889 N N . GLU A 1 116 ? -0.182 -5.095 -15.931 1.00 63.22 116 GLU A N 1
ATOM 890 C CA . GLU A 1 116 ? -0.454 -6.459 -15.460 1.00 63.22 116 GLU A CA 1
ATOM 891 C C . GLU A 1 116 ? -1.503 -6.496 -14.341 1.00 63.22 116 GLU A C 1
ATOM 893 O O . GLU A 1 116 ? -2.290 -7.439 -14.282 1.00 63.22 116 GLU A O 1
ATOM 898 N N . TYR A 1 117 ? -1.599 -5.436 -13.536 1.00 64.88 117 TYR A N 1
ATOM 899 C CA . TYR A 1 117 ? -2.619 -5.301 -12.491 1.00 64.88 117 TYR A CA 1
ATOM 900 C C . TYR A 1 117 ? -3.937 -4.711 -13.023 1.00 64.88 117 TYR A C 1
ATOM 902 O O . TYR A 1 117 ? -4.997 -4.922 -12.439 1.00 64.88 117 TYR A O 1
ATOM 910 N N . GLY A 1 118 ? -3.902 -4.019 -14.168 1.00 67.19 118 GLY A N 1
ATOM 911 C CA . GLY A 1 118 ? -5.075 -3.553 -14.917 1.00 67.19 118 GLY A CA 1
ATOM 912 C C . GLY A 1 118 ? -5.762 -2.295 -14.378 1.00 67.19 118 GLY A C 1
ATOM 913 O O . GLY A 1 118 ? -6.166 -1.440 -15.167 1.00 67.19 118 GLY A O 1
ATOM 914 N N . GLY A 1 119 ? -5.846 -2.144 -13.056 1.00 81.75 119 GLY A N 1
ATOM 915 C CA . GLY A 1 119 ? -6.407 -0.977 -12.375 1.00 81.75 119 GLY A CA 1
ATOM 916 C C . GLY A 1 119 ? -6.406 -1.143 -10.855 1.00 81.75 119 GLY A C 1
ATOM 917 O O . GLY A 1 119 ? -6.089 -2.214 -10.341 1.00 81.75 119 GLY A O 1
ATOM 918 N N . VAL A 1 120 ? -6.758 -0.079 -10.133 1.00 87.56 120 VAL A N 1
ATOM 919 C CA . VAL A 1 120 ? -6.793 -0.068 -8.662 1.00 87.56 120 VAL A CA 1
ATOM 920 C C . VAL A 1 120 ? -8.245 -0.100 -8.176 1.00 87.56 120 VAL A C 1
ATOM 922 O O . VAL A 1 120 ? -9.032 0.756 -8.589 1.00 87.56 120 VAL A O 1
ATOM 925 N N . PRO A 1 121 ? -8.628 -1.047 -7.303 1.00 90.75 121 PRO A N 1
ATOM 926 C CA . PRO A 1 121 ? -9.936 -1.032 -6.657 1.00 90.75 121 PRO A CA 1
ATOM 927 C C . PRO A 1 121 ? -10.166 0.232 -5.823 1.00 90.75 121 PRO A C 1
ATOM 929 O O . PRO A 1 121 ? -9.360 0.561 -4.954 1.00 90.75 121 PRO A O 1
ATOM 932 N N . LEU A 1 122 ? -11.298 0.901 -6.039 1.00 92.44 122 LEU A N 1
ATOM 933 C CA . LEU A 1 122 ? -11.794 1.950 -5.154 1.00 92.44 122 LEU A CA 1
ATOM 934 C C . LEU A 1 122 ? -12.692 1.309 -4.092 1.00 92.44 122 LEU A C 1
ATOM 936 O O . LEU A 1 122 ? -13.819 0.908 -4.379 1.00 92.44 122 LEU A O 1
ATOM 940 N N . LEU A 1 123 ? -12.167 1.186 -2.874 1.00 92.12 123 LEU A N 1
ATOM 941 C CA . LEU A 1 123 ? -12.886 0.630 -1.727 1.00 92.12 123 LEU A CA 1
ATOM 942 C C . LEU A 1 123 ? -13.699 1.714 -1.005 1.00 92.12 123 LEU A C 1
ATOM 944 O O . LEU A 1 123 ? -13.380 2.897 -1.096 1.00 92.12 123 LEU A O 1
ATOM 948 N N . GLY A 1 124 ? -14.734 1.300 -0.269 1.00 89.44 124 GLY A N 1
ATOM 949 C CA . GLY A 1 124 ? -15.589 2.206 0.515 1.00 89.44 124 GLY A CA 1
ATOM 950 C C . GLY A 1 124 ? -16.764 2.818 -0.256 1.00 89.44 124 GLY A C 1
ATOM 951 O O . GLY A 1 124 ? -17.481 3.650 0.287 1.00 89.44 124 GLY A O 1
ATOM 952 N N . VAL A 1 125 ? -16.992 2.402 -1.505 1.00 93.12 125 VAL A N 1
ATOM 953 C CA . VAL A 1 125 ? -18.192 2.753 -2.281 1.00 93.12 125 VAL A CA 1
ATOM 954 C C . VAL A 1 125 ? -19.196 1.596 -2.268 1.00 93.12 125 VAL A C 1
ATOM 956 O O . VAL A 1 125 ? -18.803 0.432 -2.187 1.00 93.12 125 VAL A O 1
ATOM 959 N N . ASN A 1 126 ? -20.495 1.891 -2.389 1.00 91.69 126 ASN A N 1
ATOM 960 C CA . ASN A 1 126 ? -21.552 0.873 -2.456 1.00 91.69 126 ASN A CA 1
ATOM 961 C C . ASN A 1 126 ? -21.609 0.202 -3.845 1.00 91.69 126 ASN A C 1
ATOM 963 O O . ASN A 1 126 ? -22.531 0.412 -4.632 1.00 91.69 126 ASN A O 1
ATOM 967 N N . GLY A 1 127 ? -20.562 -0.546 -4.189 1.00 92.19 127 GLY A N 1
ATOM 968 C CA . GLY A 1 127 ? -20.404 -1.172 -5.500 1.00 92.19 127 GLY A CA 1
ATOM 969 C C . GLY A 1 127 ? -18.948 -1.494 -5.824 1.00 92.19 127 GLY A C 1
ATOM 970 O O . GLY A 1 127 ? -18.038 -1.146 -5.076 1.00 92.19 127 GLY A O 1
ATOM 971 N N . ILE A 1 128 ? -18.710 -2.224 -6.910 1.00 94.31 128 ILE A N 1
ATOM 972 C CA . ILE A 1 128 ? -17.346 -2.547 -7.346 1.00 94.31 128 ILE A CA 1
ATOM 973 C C . ILE A 1 128 ? -16.915 -1.473 -8.335 1.00 94.31 128 ILE A C 1
ATOM 975 O O . ILE A 1 128 ? -17.512 -1.336 -9.400 1.00 94.31 128 ILE A O 1
ATOM 979 N N . SER A 1 129 ? -15.880 -0.718 -7.978 1.00 94.75 129 SER A N 1
ATOM 980 C CA . SER A 1 129 ? -15.311 0.332 -8.821 1.00 94.75 129 SER A CA 1
ATOM 981 C C . SER A 1 129 ? -13.814 0.105 -8.992 1.00 94.75 129 SER A C 1
ATOM 983 O O . SER A 1 129 ? -13.095 -0.069 -8.009 1.00 94.75 129 SER A O 1
ATOM 985 N N . ILE A 1 130 ? -13.347 0.084 -10.242 1.00 93.38 130 ILE A N 1
ATOM 986 C CA . ILE A 1 130 ? -11.932 -0.086 -10.589 1.00 93.38 130 ILE A CA 1
ATOM 987 C C . ILE A 1 130 ? -11.456 1.163 -11.328 1.00 93.38 130 ILE A C 1
ATOM 989 O O . ILE A 1 130 ? -11.943 1.480 -12.414 1.00 93.38 130 ILE A O 1
ATOM 993 N N . ILE A 1 131 ? -10.476 1.858 -10.755 1.00 90.69 131 ILE A N 1
ATOM 994 C CA . ILE A 1 131 ? -9.868 3.044 -11.353 1.00 90.69 131 ILE A CA 1
ATOM 995 C C . ILE A 1 131 ? -8.749 2.599 -12.294 1.00 90.69 131 ILE A C 1
ATOM 997 O O . ILE A 1 131 ? -7.756 2.002 -11.878 1.00 90.69 131 ILE A O 1
ATOM 1001 N N . CYS A 1 132 ? -8.913 2.906 -13.578 1.00 89.12 132 CYS A N 1
ATOM 1002 C CA . CYS A 1 132 ? -7.915 2.666 -14.617 1.00 89.12 132 CYS A CA 1
ATOM 1003 C C . CYS A 1 132 ? -7.160 3.961 -14.949 1.00 89.12 132 CYS A C 1
ATOM 1005 O O . CYS A 1 132 ? -7.700 5.060 -14.815 1.00 89.12 132 CYS A O 1
ATOM 1007 N N . HIS A 1 133 ? -5.924 3.852 -15.441 1.00 83.06 133 HIS A N 1
ATOM 1008 C CA . HIS A 1 133 ? -5.206 5.015 -15.960 1.00 83.06 133 HIS A CA 1
ATOM 1009 C C . HIS A 1 133 ? -5.850 5.472 -17.281 1.00 83.06 133 HIS A C 1
ATOM 1011 O O . HIS A 1 133 ? -6.204 4.657 -18.127 1.00 83.06 133 HIS A O 1
ATOM 1017 N N . GLY A 1 134 ? -5.902 6.781 -17.549 1.00 80.88 134 GLY A N 1
ATOM 1018 C CA . GLY A 1 134 ? -6.378 7.312 -18.840 1.00 80.88 134 GLY A CA 1
ATOM 1019 C C . GLY A 1 134 ? -5.600 6.852 -20.092 1.00 80.88 134 GLY A C 1
ATOM 1020 O O . GLY A 1 134 ? -6.012 7.153 -21.204 1.00 80.88 134 GLY A O 1
ATOM 1021 N N . LYS A 1 135 ? -4.481 6.132 -19.931 1.00 82.81 135 LYS A N 1
ATOM 1022 C CA . LYS A 1 135 ? -3.682 5.534 -21.014 1.00 82.81 135 LYS A CA 1
ATOM 1023 C C . LYS A 1 135 ? -3.731 3.998 -20.990 1.00 82.81 135 LYS A C 1
ATOM 1025 O O . LYS A 1 135 ? -2.884 3.360 -21.607 1.00 82.81 135 LYS A O 1
ATOM 1030 N N . SER A 1 136 ? -4.678 3.405 -20.256 1.00 83.25 136 SER A N 1
ATOM 1031 C CA . SER A 1 136 ? -4.800 1.953 -20.116 1.00 83.25 136 SER A CA 1
ATOM 1032 C C . SER A 1 136 ? -4.951 1.265 -21.474 1.00 83.25 136 SER A C 1
ATOM 1034 O O . SER A 1 136 ? -5.839 1.586 -22.262 1.00 83.25 136 SER A O 1
ATOM 1036 N N . SER A 1 137 ? -4.085 0.285 -21.729 1.00 87.94 137 SER A N 1
ATOM 1037 C CA . SER A 1 137 ? -4.140 -0.570 -22.914 1.00 87.94 137 SER A CA 1
ATOM 1038 C C . SER A 1 137 ? -5.342 -1.536 -22.858 1.00 87.94 137 SER A C 1
ATOM 1040 O O . SER A 1 137 ? -5.894 -1.777 -21.780 1.00 87.94 137 SER A O 1
ATOM 1042 N N . PRO A 1 138 ? -5.738 -2.174 -23.979 1.00 91.94 138 PRO A N 1
ATOM 1043 C CA . PRO A 1 138 ? -6.761 -3.226 -23.959 1.00 91.94 138 PRO A CA 1
ATOM 1044 C C . PRO A 1 138 ? -6.437 -4.369 -22.982 1.00 91.94 138 PRO A C 1
ATOM 1046 O O . PRO A 1 138 ? -7.335 -4.942 -22.365 1.00 91.94 138 PRO A O 1
ATOM 1049 N N . LEU A 1 139 ? -5.146 -4.675 -22.803 1.00 88.75 139 LEU A N 1
ATOM 1050 C CA . LEU A 1 139 ? -4.670 -5.642 -21.818 1.00 88.75 139 LEU A CA 1
ATOM 1051 C C . LEU A 1 139 ? -4.964 -5.175 -20.386 1.00 88.75 139 LEU A C 1
ATOM 1053 O O . LEU A 1 139 ? -5.493 -5.958 -19.597 1.00 88.75 139 LEU A O 1
ATOM 1057 N N . ALA A 1 140 ? -4.673 -3.908 -20.077 1.00 87.88 140 ALA A N 1
ATOM 1058 C CA . ALA A 1 140 ? -4.955 -3.325 -18.771 1.00 87.88 140 ALA A CA 1
ATOM 1059 C C . ALA A 1 140 ? -6.462 -3.340 -18.462 1.00 87.88 140 ALA A C 1
ATOM 1061 O O . ALA A 1 140 ? -6.859 -3.807 -17.399 1.00 87.88 140 ALA A O 1
ATOM 1062 N N . ILE A 1 141 ? -7.316 -2.953 -19.418 1.00 93.25 141 ILE A N 1
ATOM 1063 C CA . ILE A 1 141 ? -8.780 -3.004 -19.246 1.00 93.25 141 ILE A CA 1
ATOM 1064 C C . ILE A 1 141 ? -9.272 -4.437 -19.012 1.00 93.25 141 ILE A C 1
ATOM 1066 O O . ILE A 1 141 ? -10.056 -4.687 -18.097 1.00 93.25 141 ILE A O 1
ATOM 1070 N N . ARG A 1 142 ? -8.778 -5.412 -19.785 1.00 93.69 142 ARG A N 1
ATOM 1071 C CA . ARG A 1 142 ? -9.104 -6.830 -19.569 1.00 93.69 142 ARG A CA 1
ATOM 1072 C C . ARG A 1 142 ? -8.723 -7.288 -18.159 1.00 93.69 142 ARG A C 1
ATOM 1074 O O . ARG A 1 142 ? -9.480 -8.023 -17.531 1.00 93.69 142 ARG A O 1
ATOM 1081 N N . ASN A 1 143 ? -7.551 -6.891 -17.669 1.00 90.81 143 ASN A N 1
ATOM 1082 C CA . ASN A 1 143 ? -7.094 -7.249 -16.328 1.00 90.81 143 ASN A CA 1
ATOM 1083 C C . ASN A 1 143 ? -7.926 -6.537 -15.242 1.00 90.81 143 ASN A C 1
ATOM 1085 O O . ASN A 1 143 ? -8.312 -7.185 -14.275 1.00 90.81 143 ASN A O 1
ATOM 1089 N N . ALA A 1 144 ? -8.317 -5.274 -15.442 1.00 92.06 144 ALA A N 1
ATOM 1090 C CA . ALA A 1 144 ? -9.225 -4.555 -14.545 1.00 92.06 144 ALA A CA 1
ATOM 1091 C C . ALA A 1 144 ? -10.582 -5.266 -14.399 1.00 92.06 144 ALA A C 1
ATOM 1093 O O . ALA A 1 144 ? -11.089 -5.418 -13.289 1.00 92.06 144 ALA A O 1
ATOM 1094 N N . LEU A 1 145 ? -11.144 -5.776 -15.502 1.00 94.31 145 LEU A N 1
ATOM 1095 C CA . LEU A 1 145 ? -12.372 -6.578 -15.468 1.00 94.31 145 LEU A CA 1
ATOM 1096 C C . LEU A 1 145 ? -12.189 -7.881 -14.682 1.00 94.31 145 LEU A C 1
ATOM 1098 O O . LEU A 1 145 ? -13.083 -8.268 -13.935 1.00 94.31 145 LEU A O 1
ATOM 1102 N N . LYS A 1 146 ? -11.030 -8.544 -14.796 1.00 92.75 146 LYS A N 1
ATOM 1103 C CA . LYS A 1 146 ? -10.719 -9.726 -13.974 1.00 92.75 146 LYS A CA 1
ATOM 1104 C C . LYS A 1 146 ? -10.696 -9.393 -12.486 1.00 92.75 146 LYS A C 1
ATOM 1106 O O . LYS A 1 146 ? -11.279 -10.138 -11.707 1.00 92.75 146 LYS A O 1
ATOM 1111 N N . VAL A 1 147 ? -10.086 -8.270 -12.103 1.00 91.00 147 VAL A N 1
ATOM 1112 C CA . VAL A 1 147 ? -10.086 -7.801 -10.709 1.00 91.00 147 VAL A CA 1
ATOM 1113 C C . VAL A 1 147 ? -11.516 -7.530 -10.232 1.00 91.00 147 VAL A C 1
ATOM 1115 O O . VAL A 1 147 ? -11.893 -7.981 -9.153 1.00 91.00 147 VAL A O 1
ATOM 1118 N N . ALA A 1 148 ? -12.347 -6.873 -11.048 1.00 93.62 148 ALA A N 1
ATOM 1119 C CA . ALA A 1 148 ? -13.750 -6.631 -10.713 1.00 93.62 148 ALA A CA 1
ATOM 1120 C C . ALA A 1 148 ? -14.540 -7.938 -10.506 1.00 93.62 148 ALA A C 1
ATOM 1122 O O . ALA A 1 148 ? -15.283 -8.058 -9.532 1.00 93.62 148 ALA A O 1
ATOM 1123 N N . MET A 1 149 ? -14.352 -8.931 -11.384 1.00 94.12 149 MET A N 1
ATOM 1124 C CA . MET A 1 149 ? -14.978 -10.252 -11.242 1.00 94.12 149 MET A CA 1
ATOM 1125 C C . MET A 1 149 ? -14.516 -10.956 -9.964 1.00 94.12 149 MET A C 1
ATOM 1127 O O . MET A 1 149 ? -15.357 -11.423 -9.207 1.00 94.12 149 MET A O 1
ATOM 1131 N N . GLN A 1 150 ? -13.217 -10.943 -9.657 1.00 91.31 150 GLN A N 1
ATOM 1132 C CA . GLN A 1 150 ? -12.690 -11.524 -8.416 1.00 91.31 150 GLN A CA 1
ATOM 1133 C C . GLN A 1 150 ? -13.271 -10.853 -7.167 1.00 91.31 150 GLN A C 1
ATOM 1135 O O . GLN A 1 150 ? -13.628 -11.532 -6.206 1.00 91.31 150 GLN A O 1
ATOM 1140 N N . MET A 1 151 ? -13.400 -9.521 -7.165 1.00 92.38 151 MET A N 1
ATOM 1141 C CA . MET A 1 151 ? -14.036 -8.801 -6.057 1.00 92.38 151 MET A CA 1
ATOM 1142 C C . MET A 1 151 ? -15.507 -9.184 -5.889 1.00 92.38 151 MET A C 1
ATOM 1144 O O . MET A 1 151 ? -15.996 -9.221 -4.758 1.00 92.38 151 MET A O 1
ATOM 1148 N N . LYS A 1 152 ? -16.198 -9.468 -7.000 1.00 94.12 152 LYS A N 1
ATOM 1149 C CA . LYS A 1 152 ? -17.587 -9.923 -6.986 1.00 94.12 152 LYS A CA 1
ATOM 1150 C C . LYS A 1 152 ? -17.707 -11.355 -6.477 1.00 94.12 152 LYS A C 1
ATOM 1152 O O . LYS A 1 152 ? -18.510 -11.594 -5.589 1.00 94.12 152 LYS A O 1
ATOM 1157 N N . GLU A 1 153 ? -16.909 -12.276 -7.008 1.00 93.88 153 GLU A N 1
ATOM 1158 C CA . GLU A 1 153 ? -16.886 -13.690 -6.609 1.00 93.88 153 GLU A CA 1
ATOM 1159 C C . GLU A 1 153 ? -16.562 -13.860 -5.124 1.00 93.88 153 GLU A C 1
ATOM 1161 O O . GLU A 1 153 ? -17.122 -14.724 -4.458 1.00 93.88 153 GLU A O 1
ATOM 1166 N N . LYS A 1 154 ? -15.680 -13.008 -4.595 1.00 91.25 154 LYS A N 1
ATOM 1167 C CA . LYS A 1 154 ? -15.266 -13.024 -3.188 1.00 91.25 154 LYS A CA 1
ATOM 1168 C C . LYS A 1 154 ? -16.121 -12.124 -2.289 1.00 91.25 154 LYS A C 1
ATOM 1170 O O . LYS A 1 154 ? -15.771 -11.929 -1.128 1.00 91.25 154 LYS A O 1
ATOM 1175 N N . ASP A 1 155 ? -17.203 -11.547 -2.821 1.00 93.38 155 ASP A N 1
ATOM 1176 C CA . ASP A 1 155 ? -18.146 -10.673 -2.114 1.00 93.38 155 ASP A CA 1
ATOM 1177 C C . ASP A 1 155 ? -17.457 -9.595 -1.249 1.00 93.38 155 ASP A C 1
ATOM 1179 O O . ASP A 1 155 ? -17.848 -9.328 -0.112 1.00 93.38 155 ASP A O 1
ATOM 1183 N N . VAL A 1 156 ? -16.398 -8.961 -1.767 1.00 91.62 156 VAL A N 1
ATOM 1184 C CA . VAL A 1 156 ? -15.526 -8.066 -0.977 1.00 91.62 156 VAL A CA 1
ATOM 1185 C C . VAL A 1 156 ? -16.311 -6.936 -0.308 1.00 91.62 156 VAL A C 1
ATOM 1187 O O . VAL A 1 156 ? -16.104 -6.664 0.872 1.00 91.62 156 VAL A O 1
ATOM 1190 N N . ASN A 1 157 ? -17.247 -6.315 -1.027 1.00 92.25 157 ASN A N 1
ATOM 1191 C CA . ASN A 1 157 ? -18.060 -5.229 -0.475 1.00 92.25 157 ASN A CA 1
ATOM 1192 C C . ASN A 1 157 ? -18.951 -5.679 0.675 1.00 92.25 157 ASN A C 1
ATOM 1194 O O . ASN A 1 157 ? -19.077 -4.954 1.653 1.00 92.25 157 ASN A O 1
ATOM 1198 N N . LYS A 1 158 ? -19.528 -6.879 0.575 1.00 92.06 158 LYS A N 1
ATOM 1199 C CA . LYS A 1 158 ? -20.376 -7.436 1.628 1.00 92.06 158 LYS A CA 1
ATOM 1200 C C . LYS A 1 158 ? -19.572 -7.664 2.905 1.00 92.06 158 LYS A C 1
ATOM 1202 O O . LYS A 1 158 ? -20.049 -7.348 3.984 1.00 92.06 158 LYS A O 1
ATOM 1207 N N . HIS A 1 159 ? -18.338 -8.153 2.782 1.00 91.06 159 HIS A N 1
ATOM 1208 C CA . HIS A 1 159 ? -17.447 -8.311 3.933 1.00 91.06 159 HIS A CA 1
ATOM 1209 C C . HIS A 1 159 ? -17.087 -6.959 4.569 1.00 91.06 159 HIS A C 1
ATOM 1211 O O . HIS A 1 159 ? -17.065 -6.854 5.791 1.00 91.06 159 HIS A O 1
ATOM 1217 N N . ILE A 1 160 ? -16.830 -5.922 3.759 1.00 91.06 160 ILE A N 1
ATOM 1218 C CA . ILE A 1 160 ? 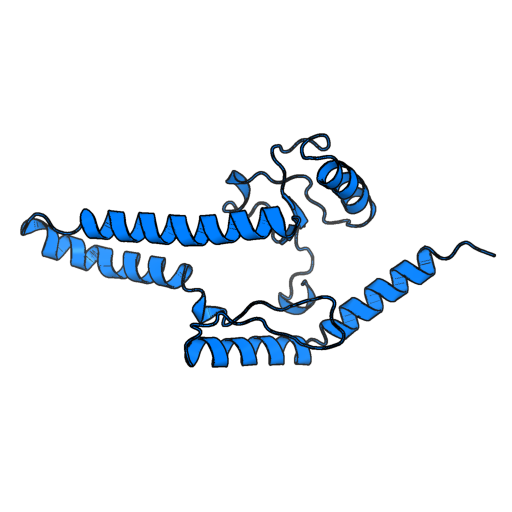-16.563 -4.565 4.267 1.00 91.06 160 ILE A CA 1
ATOM 1219 C C . ILE A 1 160 ? -17.792 -4.018 5.005 1.00 91.06 160 ILE A C 1
ATOM 1221 O O . ILE A 1 160 ? -17.663 -3.552 6.130 1.00 91.06 160 ILE A O 1
ATOM 1225 N N . GLU A 1 161 ? -18.978 -4.113 4.400 1.00 91.25 161 GLU A N 1
ATOM 1226 C CA . GLU A 1 161 ? -20.242 -3.668 4.997 1.00 91.25 161 GLU A CA 1
ATOM 1227 C C . GLU A 1 161 ? -20.516 -4.371 6.333 1.00 91.25 161 GLU A C 1
ATOM 1229 O O . GLU A 1 161 ? -20.789 -3.717 7.336 1.00 91.25 161 GLU A O 1
ATOM 1234 N N . GLN A 1 162 ? -20.374 -5.698 6.371 1.00 90.75 162 GLN A N 1
ATOM 1235 C CA . GLN A 1 162 ? -20.557 -6.485 7.589 1.00 90.75 162 GLN A CA 1
ATOM 1236 C C . GLN A 1 162 ? -19.595 -6.063 8.703 1.00 90.75 162 GLN A C 1
ATOM 1238 O O . GLN A 1 162 ? -20.015 -5.965 9.854 1.00 90.75 162 GLN A O 1
ATOM 1243 N N . GLN A 1 163 ? -18.330 -5.794 8.371 1.00 87.12 163 GLN A N 1
ATOM 1244 C CA . GLN A 1 163 ? -17.336 -5.367 9.353 1.00 87.12 163 GLN A CA 1
ATOM 1245 C C . GLN A 1 163 ? -17.661 -3.980 9.925 1.00 87.12 163 GLN A C 1
ATOM 1247 O O . GLN A 1 163 ? -17.602 -3.797 11.139 1.00 87.12 163 GLN A O 1
ATOM 1252 N N . LEU A 1 164 ? -18.079 -3.035 9.077 1.00 86.62 164 LEU A N 1
ATOM 1253 C CA . LEU A 1 164 ? -18.486 -1.695 9.514 1.00 86.62 164 LEU A CA 1
ATOM 1254 C C . LEU A 1 164 ? -19.737 -1.739 10.409 1.00 86.62 164 LEU A C 1
ATOM 1256 O O . LEU A 1 164 ? -19.777 -1.076 11.440 1.00 86.62 164 LEU A O 1
ATOM 1260 N N . MET A 1 165 ? -20.726 -2.577 10.080 1.00 85.81 165 MET A N 1
ATOM 1261 C CA . MET A 1 165 ? -21.931 -2.746 10.908 1.00 85.81 165 MET A CA 1
ATOM 1262 C C . MET A 1 165 ? -21.635 -3.354 12.288 1.00 85.81 165 MET A C 1
ATOM 1264 O O . MET A 1 165 ? -22.335 -3.062 13.259 1.00 85.81 165 MET A O 1
ATOM 1268 N N . ILE A 1 166 ? -20.638 -4.239 12.385 1.00 79.44 166 ILE A N 1
ATOM 1269 C CA . ILE A 1 166 ? -20.198 -4.811 13.665 1.00 79.44 166 ILE A CA 1
ATOM 1270 C C . ILE A 1 166 ? -19.578 -3.714 14.540 1.00 79.44 166 ILE A C 1
ATOM 1272 O O . ILE A 1 166 ? -19.901 -3.626 15.723 1.00 79.44 166 ILE A O 1
ATOM 1276 N N . GLU A 1 167 ? -18.742 -2.855 13.957 1.00 72.31 167 GLU A N 1
ATOM 1277 C CA . GLU A 1 167 ? -18.119 -1.730 14.663 1.00 72.31 167 GLU A CA 1
ATOM 1278 C C . GLU A 1 167 ? -19.145 -0.686 15.127 1.00 72.31 167 GLU A C 1
ATOM 1280 O O . GLU A 1 167 ? -19.039 -0.193 16.250 1.00 72.31 167 GLU A O 1
ATOM 1285 N N . GLU A 1 168 ? -20.167 -0.381 14.321 1.00 73.25 168 GLU A N 1
ATOM 1286 C CA . GLU A 1 168 ? -21.250 0.531 14.720 1.00 73.25 168 GLU A CA 1
ATOM 1287 C C . GLU A 1 168 ? -22.027 -0.004 15.930 1.00 73.25 168 GLU A C 1
ATOM 1289 O O . GLU A 1 168 ? -22.231 0.725 16.896 1.00 73.25 168 GLU A O 1
ATOM 1294 N N . LYS A 1 169 ? -22.376 -1.297 15.939 1.00 68.00 169 LYS A N 1
ATOM 1295 C CA . LYS A 1 169 ? -23.095 -1.926 17.063 1.00 68.00 169 LYS A CA 1
ATOM 1296 C C . LYS A 1 169 ? -22.274 -2.022 18.348 1.00 68.00 169 LYS A C 1
ATOM 1298 O O . LYS A 1 169 ? -22.848 -2.013 19.430 1.00 68.00 169 LYS A O 1
ATOM 1303 N N . ILE A 1 170 ? -20.950 -2.153 18.249 1.00 67.69 170 ILE A N 1
ATOM 1304 C CA . ILE A 1 170 ? -20.063 -2.164 19.425 1.00 67.69 170 ILE A CA 1
ATOM 1305 C C . ILE A 1 170 ? -19.908 -0.753 20.011 1.00 67.69 170 ILE A C 1
ATOM 1307 O O . ILE A 1 170 ? -19.728 -0.610 21.219 1.00 67.69 170 ILE A O 1
ATOM 1311 N N . ASN A 1 171 ? -19.982 0.282 19.170 1.00 63.81 171 ASN A N 1
ATOM 1312 C CA . ASN A 1 171 ? -19.797 1.675 19.572 1.00 63.81 171 ASN A CA 1
ATOM 1313 C C . ASN A 1 171 ? -21.110 2.422 19.874 1.00 63.81 171 ASN A C 1
ATOM 1315 O O . ASN A 1 171 ? -21.056 3.598 20.244 1.00 63.81 171 ASN A O 1
ATOM 1319 N N . GLU A 1 172 ? -22.275 1.777 19.755 1.00 57.78 172 GLU A N 1
ATOM 1320 C CA . GLU A 1 172 ? -23.529 2.325 20.280 1.00 57.78 172 GLU A CA 1
ATOM 1321 C C . GLU A 1 172 ? -23.452 2.405 21.818 1.00 57.78 172 GLU A C 1
ATOM 1323 O O . GLU A 1 172 ? -23.191 1.396 22.481 1.00 57.78 172 GLU A O 1
ATOM 1328 N N . PRO A 1 173 ? -23.658 3.588 22.427 1.00 51.81 173 PRO A N 1
ATOM 1329 C CA . PRO A 1 173 ? -23.710 3.692 23.876 1.00 51.81 173 PRO A CA 1
ATOM 1330 C C . PRO A 1 173 ? -24.897 2.873 24.387 1.00 51.81 173 PRO A C 1
ATOM 1332 O O . PRO A 1 173 ? -26.019 3.053 23.916 1.00 51.81 173 PRO A O 1
ATOM 1335 N N . ALA A 1 174 ? -24.650 1.984 25.354 1.00 57.03 174 ALA A N 1
ATOM 1336 C CA . ALA A 1 174 ? -25.712 1.284 26.066 1.00 57.03 174 ALA A CA 1
ATOM 1337 C C . ALA A 1 174 ? -26.669 2.327 26.665 1.00 57.03 174 ALA A C 1
ATOM 1339 O O . ALA A 1 174 ? -26.282 3.083 27.558 1.00 57.03 174 ALA A O 1
ATOM 1340 N N . SER A 1 175 ? -27.872 2.401 26.096 1.00 48.34 175 SER A N 1
ATOM 1341 C CA . SER A 1 175 ? -28.978 3.254 26.539 1.00 48.34 175 SER A CA 1
ATOM 1342 C C . SER A 1 175 ? -29.429 2.914 27.951 1.00 48.34 175 SER A C 1
ATOM 1344 O O . SER A 1 175 ? -29.585 1.694 28.202 1.00 48.34 175 SER A O 1
#